Protein AF-A0A514XHY7-F1 (afdb_monomer)

Structure (mmCIF, N/CA/C/O backbone):
data_AF-A0A514XHY7-F1
#
_entry.id   AF-A0A514XHY7-F1
#
loop_
_atom_site.group_PDB
_atom_site.id
_atom_site.type_symbol
_atom_site.label_atom_id
_atom_site.label_alt_id
_atom_site.label_comp_id
_atom_site.label_asym_id
_atom_site.label_entity_id
_atom_site.label_seq_id
_atom_site.pdbx_PDB_ins_code
_atom_site.Cartn_x
_atom_site.Cartn_y
_atom_site.Cartn_z
_atom_site.occupancy
_atom_site.B_iso_or_equiv
_atom_site.auth_seq_id
_atom_site.auth_comp_id
_atom_site.auth_asym_id
_atom_site.auth_atom_id
_atom_site.pdbx_PDB_model_num
ATOM 1 N N . MET A 1 1 ? 29.164 25.083 -50.127 1.00 51.88 1 MET A N 1
ATOM 2 C CA . MET A 1 1 ? 29.208 23.706 -50.667 1.00 51.88 1 MET A CA 1
ATOM 3 C C . MET A 1 1 ? 29.933 22.834 -49.643 1.00 51.88 1 MET A C 1
ATOM 5 O O . MET A 1 1 ? 31.137 22.981 -49.486 1.00 51.88 1 MET A O 1
ATOM 9 N N . PHE A 1 2 ? 29.210 22.051 -48.835 1.00 56.09 2 PHE A N 1
ATOM 10 C CA . PHE A 1 2 ? 29.829 21.240 -47.774 1.00 56.09 2 PHE A CA 1
ATOM 11 C C . PHE A 1 2 ? 30.577 20.051 -48.394 1.00 56.09 2 PHE A C 1
ATOM 13 O O . PHE A 1 2 ? 30.010 19.299 -49.181 1.00 56.09 2 PHE A O 1
ATOM 20 N N . SER A 1 3 ? 31.863 19.902 -48.065 1.00 71.31 3 SER A N 1
ATOM 21 C CA . SER A 1 3 ? 32.703 18.808 -48.567 1.00 71.31 3 SER A CA 1
ATOM 22 C C . SER A 1 3 ? 32.199 17.458 -48.051 1.00 71.31 3 SER A C 1
ATOM 24 O O . SER A 1 3 ? 31.877 17.322 -46.869 1.00 71.31 3 SER A O 1
ATOM 26 N N . SER A 1 4 ? 32.171 16.439 -48.916 1.00 72.69 4 SER A N 1
ATOM 27 C CA . SER A 1 4 ? 31.684 15.086 -48.598 1.00 72.69 4 SER A CA 1
ATOM 28 C C . SER A 1 4 ? 32.405 14.435 -47.411 1.00 72.69 4 SER A C 1
ATOM 30 O O . SER A 1 4 ? 31.829 13.590 -46.727 1.00 72.69 4 SER A O 1
ATOM 32 N N . LYS A 1 5 ? 33.642 14.860 -47.118 1.00 75.38 5 LYS A N 1
ATOM 33 C CA . LYS A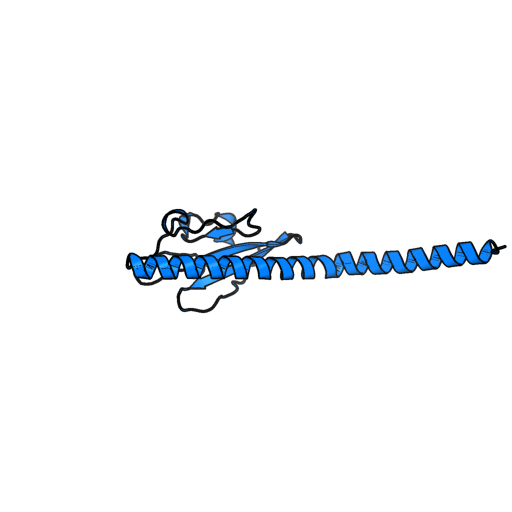 1 5 ? 34.402 14.443 -45.930 1.00 75.38 5 LYS A CA 1
ATOM 34 C C . LYS A 1 5 ? 33.791 14.988 -44.633 1.00 75.38 5 LYS A C 1
ATOM 36 O O . LYS A 1 5 ? 33.640 14.236 -43.680 1.00 75.38 5 LYS A O 1
ATOM 41 N N . ASN A 1 6 ? 33.355 16.248 -44.624 1.00 78.44 6 ASN A N 1
ATOM 42 C CA . ASN A 1 6 ? 32.781 16.896 -43.440 1.00 78.44 6 ASN A CA 1
ATOM 43 C C . ASN A 1 6 ? 31.416 16.295 -43.073 1.00 78.44 6 ASN A C 1
ATOM 45 O O . ASN A 1 6 ? 31.103 16.153 -41.895 1.00 78.44 6 ASN A O 1
ATOM 49 N N . ILE A 1 7 ? 30.632 15.884 -44.076 1.00 83.56 7 ILE A N 1
ATOM 50 C CA . ILE A 1 7 ? 29.327 15.236 -43.871 1.00 83.56 7 ILE A CA 1
ATOM 51 C C . ILE A 1 7 ? 29.500 13.846 -43.242 1.00 83.56 7 ILE A C 1
ATOM 53 O O . ILE A 1 7 ? 28.818 13.523 -42.273 1.00 83.56 7 ILE A O 1
ATOM 57 N N . LYS A 1 8 ? 30.447 13.037 -43.740 1.00 83.38 8 LYS A N 1
ATOM 58 C CA . LYS A 1 8 ? 30.728 11.703 -43.179 1.00 83.38 8 LYS A CA 1
ATOM 59 C C . LYS A 1 8 ? 31.193 11.782 -41.723 1.00 83.38 8 LYS A C 1
ATOM 61 O O . LYS A 1 8 ? 30.721 11.010 -40.894 1.00 83.38 8 LYS A O 1
ATOM 66 N N . THR A 1 9 ? 32.061 12.742 -41.406 1.00 84.12 9 THR A N 1
ATOM 67 C CA . THR A 1 9 ? 32.522 12.972 -40.029 1.00 84.12 9 THR A CA 1
ATOM 68 C C . THR A 1 9 ? 31.385 13.434 -39.115 1.00 84.12 9 THR A C 1
ATOM 70 O O . THR A 1 9 ? 31.264 12.933 -38.002 1.00 84.12 9 THR A O 1
ATOM 73 N N . ALA A 1 10 ? 30.511 14.332 -39.580 1.00 83.75 10 ALA A N 1
ATOM 74 C CA . ALA A 1 10 ? 29.365 14.792 -38.794 1.00 83.75 10 ALA A CA 1
ATOM 75 C C . ALA A 1 10 ? 28.388 13.650 -38.462 1.00 83.75 10 ALA A C 1
ATOM 77 O O . ALA A 1 10 ? 27.962 13.522 -37.316 1.00 83.75 10 ALA A O 1
ATOM 78 N N . ILE A 1 11 ? 28.088 12.775 -39.429 1.00 86.25 11 ILE A N 1
ATOM 79 C CA . ILE A 1 11 ? 27.231 11.598 -39.207 1.00 86.25 11 ILE A CA 1
ATOM 80 C C . ILE A 1 11 ? 27.862 10.650 -38.179 1.00 86.25 11 ILE A C 1
ATOM 82 O O . ILE A 1 11 ? 27.169 10.176 -37.281 1.00 86.25 11 ILE A O 1
ATOM 86 N N . ALA A 1 12 ? 29.174 10.406 -38.267 1.00 86.38 12 ALA A N 1
ATOM 87 C CA . ALA A 1 12 ? 29.875 9.542 -37.319 1.00 86.38 12 ALA A CA 1
ATOM 88 C C . ALA A 1 12 ? 29.789 10.065 -35.873 1.00 86.38 12 ALA A C 1
ATOM 90 O O . ALA A 1 12 ? 29.544 9.282 -34.958 1.00 86.38 12 ALA A O 1
ATOM 91 N N . ILE A 1 13 ? 29.924 11.380 -35.669 1.00 87.75 13 ILE A N 1
ATOM 92 C CA . ILE A 1 13 ? 29.806 12.007 -34.342 1.00 87.75 13 ILE A CA 1
ATOM 93 C C . ILE A 1 13 ? 28.371 11.900 -33.813 1.00 87.75 13 ILE A C 1
ATOM 95 O O . ILE A 1 13 ? 28.176 11.520 -32.661 1.00 87.75 13 ILE A O 1
ATOM 99 N N . ILE A 1 14 ? 27.365 12.170 -34.653 1.00 88.00 14 ILE A N 1
ATOM 100 C CA . ILE A 1 14 ? 25.949 12.065 -34.263 1.00 88.00 14 ILE A CA 1
ATOM 101 C C . ILE A 1 14 ? 25.615 10.640 -33.806 1.00 88.00 14 ILE A C 1
ATOM 103 O O . ILE A 1 14 ? 24.973 10.468 -32.772 1.00 88.00 14 ILE A O 1
ATOM 107 N N . LEU A 1 15 ? 26.083 9.620 -34.531 1.00 87.69 15 LEU A N 1
ATOM 108 C CA . LEU A 1 15 ? 25.857 8.219 -34.166 1.00 87.69 15 LEU A CA 1
ATOM 109 C C . LEU A 1 15 ? 26.543 7.841 -32.844 1.00 87.69 15 LEU A C 1
ATOM 111 O O . LEU A 1 15 ? 25.949 7.127 -32.036 1.00 87.69 15 LEU A O 1
ATOM 115 N N . LEU A 1 16 ? 27.754 8.348 -32.593 1.00 87.12 16 LEU A N 1
ATOM 116 C CA . LEU A 1 16 ? 28.482 8.125 -31.339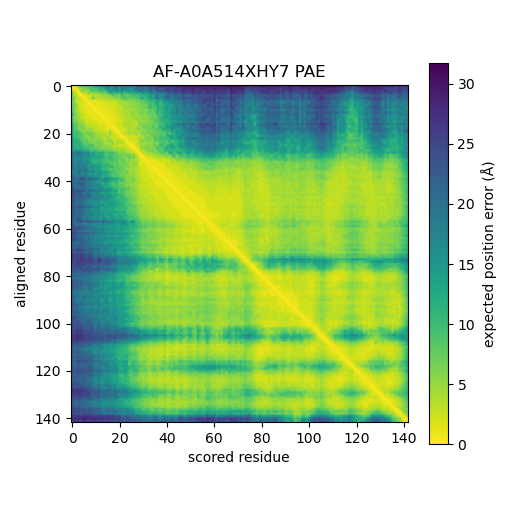 1.00 87.12 16 LEU A CA 1
ATOM 117 C C . LEU A 1 16 ? 27.753 8.754 -30.143 1.00 87.12 16 LEU A C 1
ATOM 119 O O . LEU A 1 16 ? 27.535 8.089 -29.128 1.00 87.12 16 LEU A O 1
ATOM 123 N N . CYS A 1 17 ? 27.319 10.010 -30.284 1.00 82.56 17 CYS A N 1
ATOM 124 C CA . CYS A 1 17 ? 26.561 10.713 -29.251 1.00 82.56 17 CYS A CA 1
ATOM 125 C C . CYS A 1 17 ? 25.207 10.039 -28.983 1.00 82.56 17 CYS A C 1
ATOM 127 O O . CYS A 1 17 ? 24.876 9.781 -27.827 1.00 82.56 17 CYS A O 1
ATOM 129 N N . ALA A 1 18 ? 24.453 9.691 -30.031 1.00 84.19 18 ALA A N 1
ATOM 130 C CA . ALA A 1 18 ? 23.156 9.030 -29.890 1.00 84.19 18 ALA A CA 1
ATOM 131 C C . ALA A 1 18 ? 23.275 7.644 -29.230 1.00 84.19 18 ALA A C 1
ATOM 133 O O . ALA A 1 18 ? 22.461 7.298 -28.373 1.00 84.19 18 ALA A O 1
ATOM 134 N N . GLY A 1 19 ? 24.311 6.869 -29.573 1.00 80.56 19 GLY A N 1
ATOM 135 C CA . GLY A 1 19 ? 24.576 5.566 -28.958 1.00 80.56 19 GLY A CA 1
ATOM 136 C C . GLY A 1 19 ? 24.866 5.663 -27.457 1.00 80.56 19 GLY A C 1
ATOM 137 O O . GLY A 1 19 ? 24.307 4.895 -26.673 1.00 80.56 19 GLY A O 1
ATOM 138 N N . MET A 1 20 ? 25.677 6.642 -27.039 1.00 80.62 20 MET A N 1
ATOM 139 C CA . MET A 1 20 ? 25.953 6.893 -25.619 1.00 80.62 20 MET A CA 1
ATOM 140 C C . MET A 1 20 ? 24.702 7.319 -24.845 1.00 80.62 20 MET A C 1
ATOM 142 O O . MET A 1 20 ? 24.459 6.803 -23.753 1.00 80.62 20 MET A O 1
ATOM 146 N N . SER A 1 21 ? 23.885 8.215 -25.407 1.00 81.94 21 SER A N 1
ATOM 147 C CA . SER A 1 21 ? 22.630 8.648 -24.779 1.00 81.94 21 SER A CA 1
ATOM 148 C C . SER A 1 21 ? 21.640 7.493 -24.611 1.00 81.94 21 SER A C 1
ATOM 150 O O . SER A 1 21 ? 20.997 7.384 -23.568 1.00 81.94 21 SER A O 1
ATOM 152 N N . PHE A 1 22 ? 21.552 6.594 -25.594 1.00 75.06 22 PHE A N 1
ATOM 153 C CA . PHE A 1 22 ? 20.682 5.420 -25.515 1.00 75.06 22 PHE A CA 1
ATOM 154 C C . PHE A 1 22 ? 21.159 4.409 -24.461 1.00 75.06 22 PHE A C 1
ATOM 156 O O . PHE A 1 22 ? 20.343 3.862 -23.718 1.00 75.06 22 PHE A O 1
ATOM 163 N N . LEU A 1 23 ? 22.477 4.193 -24.344 1.00 73.25 23 LEU A N 1
ATOM 164 C CA . LEU A 1 23 ? 23.050 3.350 -23.288 1.00 73.25 23 LEU A CA 1
ATOM 165 C C . LEU A 1 23 ? 22.739 3.909 -21.895 1.00 73.25 23 LEU A C 1
ATOM 167 O O . LEU A 1 23 ? 22.316 3.165 -21.014 1.00 73.25 23 LEU A O 1
ATOM 171 N N . TRP A 1 24 ? 22.908 5.219 -21.711 1.00 72.19 24 TRP A N 1
ATOM 172 C CA . TRP A 1 24 ? 22.605 5.888 -20.447 1.00 72.19 24 TRP A CA 1
ATOM 173 C C . TRP A 1 24 ? 21.120 5.824 -20.092 1.00 72.19 24 TRP A C 1
ATOM 175 O O . TRP A 1 24 ? 20.791 5.520 -18.950 1.00 72.19 24 TRP A O 1
ATOM 185 N N . TRP A 1 25 ? 20.217 6.032 -21.056 1.00 70.00 25 TRP A N 1
ATOM 186 C CA . TRP A 1 25 ? 18.780 5.843 -20.830 1.00 70.00 25 TRP A CA 1
ATOM 187 C C . TRP A 1 25 ? 18.472 4.413 -20.391 1.00 70.00 25 TRP A C 1
ATOM 189 O O . TRP A 1 25 ? 17.735 4.206 -19.432 1.00 70.00 25 TRP A O 1
ATOM 199 N N . LYS A 1 26 ? 19.025 3.413 -21.082 1.00 71.31 26 LYS A N 1
ATOM 200 C CA . LYS A 1 26 ? 18.751 2.005 -20.775 1.00 71.31 26 LYS A CA 1
ATOM 201 C C . LYS A 1 26 ? 19.219 1.612 -19.370 1.00 71.31 26 LYS A C 1
ATOM 203 O O . LYS A 1 26 ? 18.604 0.743 -18.768 1.00 71.31 26 LYS A O 1
ATOM 208 N N . ILE A 1 27 ? 20.294 2.228 -18.877 1.00 68.19 27 ILE A N 1
ATOM 209 C CA . ILE A 1 27 ? 20.867 1.929 -17.559 1.00 68.19 27 ILE A CA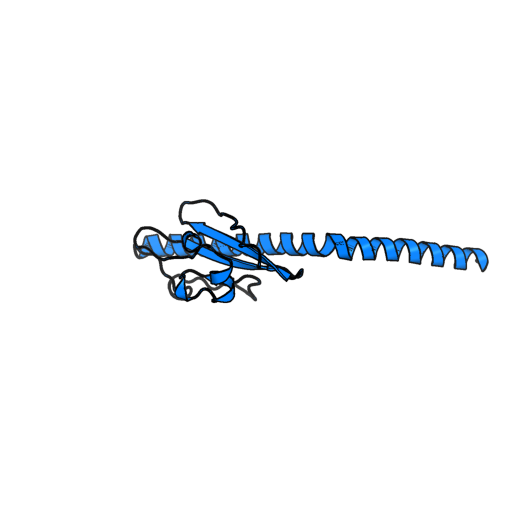 1
ATOM 210 C C . ILE A 1 27 ? 20.203 2.753 -16.446 1.00 68.19 27 ILE A C 1
ATOM 212 O O . ILE A 1 27 ? 19.946 2.213 -15.381 1.00 68.19 27 ILE A O 1
ATOM 216 N N . TYR A 1 28 ? 19.921 4.039 -16.671 1.00 68.06 28 TYR A N 1
ATOM 217 C CA . TYR A 1 28 ? 19.503 4.967 -15.607 1.00 68.06 28 TYR A CA 1
ATOM 218 C C . TYR A 1 28 ? 18.078 5.505 -15.757 1.00 68.06 28 TYR A C 1
ATOM 220 O O . TYR A 1 28 ? 17.495 5.995 -14.790 1.00 68.06 28 TYR A O 1
ATOM 228 N N . GLY A 1 29 ? 17.510 5.460 -16.961 1.00 67.44 29 GLY A N 1
ATOM 229 C CA . GLY A 1 29 ? 16.193 6.027 -17.249 1.00 67.44 29 GLY A CA 1
ATOM 230 C C . GLY A 1 29 ? 15.065 5.270 -16.554 1.00 67.44 29 GLY A C 1
ATOM 231 O O . GLY A 1 29 ? 14.137 5.890 -16.040 1.00 67.44 29 GLY A O 1
ATOM 232 N N . THR A 1 30 ? 15.167 3.943 -16.471 1.00 69.69 30 THR A N 1
ATOM 233 C CA . THR A 1 30 ? 14.170 3.095 -15.799 1.00 69.69 30 THR A CA 1
ATOM 234 C C . THR A 1 30 ? 14.111 3.362 -14.298 1.00 69.69 30 THR A C 1
ATOM 236 O O . THR A 1 30 ? 13.023 3.494 -13.749 1.00 69.69 30 THR A O 1
ATOM 239 N N . ASP A 1 31 ? 15.261 3.567 -13.653 1.00 72.88 31 ASP A N 1
ATOM 240 C CA . ASP A 1 31 ? 15.339 3.831 -12.212 1.00 72.88 31 ASP A CA 1
ATOM 241 C C . ASP A 1 31 ? 14.681 5.161 -11.828 1.00 72.88 31 ASP A C 1
ATOM 243 O O . ASP A 1 31 ? 14.054 5.279 -10.773 1.00 72.88 31 ASP A O 1
ATOM 247 N N . MET A 1 32 ? 14.821 6.188 -12.671 1.00 75.56 32 MET A N 1
ATOM 248 C CA . MET A 1 32 ? 14.183 7.486 -12.436 1.00 75.56 32 MET A CA 1
ATOM 249 C C . MET A 1 32 ? 12.664 7.399 -12.588 1.00 75.56 32 MET A C 1
ATOM 251 O O . MET A 1 32 ? 11.934 7.982 -11.786 1.00 75.56 32 MET A O 1
ATOM 255 N N . VAL A 1 33 ? 12.191 6.644 -13.583 1.00 79.06 33 VAL A N 1
ATOM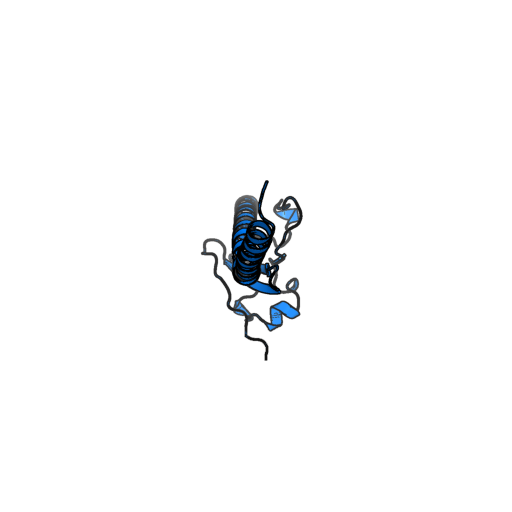 256 C CA . VAL A 1 33 ? 10.760 6.391 -13.796 1.00 79.06 33 VAL A CA 1
ATOM 257 C C . VAL A 1 33 ? 10.172 5.595 -12.630 1.00 79.06 33 VAL A C 1
ATOM 259 O O . VAL A 1 33 ? 9.117 5.969 -12.115 1.00 79.06 33 VAL A O 1
ATOM 262 N N . ASP A 1 34 ? 10.868 4.563 -12.154 1.00 79.06 34 ASP A N 1
ATOM 263 C CA . ASP A 1 34 ? 10.425 3.759 -11.012 1.00 79.06 34 ASP A CA 1
ATOM 264 C C . ASP A 1 34 ? 10.370 4.587 -9.721 1.00 79.06 34 ASP A C 1
ATOM 266 O O . ASP A 1 34 ? 9.389 4.508 -8.980 1.00 79.06 34 ASP A O 1
ATOM 270 N N . LYS A 1 35 ? 11.357 5.460 -9.478 1.00 82.00 35 LYS A N 1
ATOM 271 C CA . LYS A 1 35 ? 11.343 6.386 -8.330 1.00 82.00 35 LYS A CA 1
ATOM 272 C C . LYS A 1 35 ? 10.210 7.406 -8.402 1.00 82.00 35 LYS A C 1
ATOM 274 O O . LYS A 1 35 ? 9.573 7.671 -7.383 1.00 82.00 35 LYS A O 1
ATOM 279 N N . ALA A 1 36 ? 9.954 7.977 -9.579 1.00 81.00 36 ALA A N 1
ATOM 280 C CA . ALA A 1 36 ? 8.868 8.937 -9.764 1.00 81.00 36 ALA A CA 1
ATOM 281 C C . ALA A 1 36 ? 7.504 8.293 -9.469 1.00 81.00 36 ALA A C 1
ATOM 283 O O . ALA A 1 36 ? 6.689 8.859 -8.743 1.00 81.00 36 ALA A O 1
ATOM 284 N N . ARG A 1 37 ? 7.288 7.066 -9.946 1.00 81.69 37 ARG A N 1
ATOM 285 C CA . ARG A 1 37 ? 6.054 6.304 -9.702 1.00 81.69 37 ARG A CA 1
ATOM 286 C C . ARG A 1 37 ? 5.913 5.837 -8.267 1.00 81.69 37 ARG A C 1
ATOM 288 O O . ARG A 1 37 ? 4.821 5.865 -7.711 1.00 81.69 37 ARG A O 1
ATOM 295 N N . LEU A 1 38 ? 7.019 5.461 -7.633 1.00 82.75 38 LEU A N 1
ATOM 296 C CA . LEU A 1 38 ? 7.009 5.179 -6.208 1.00 82.75 38 LEU A CA 1
ATOM 297 C C . LEU A 1 38 ? 6.560 6.410 -5.404 1.00 82.75 38 LEU A C 1
ATOM 299 O O . LEU A 1 38 ? 5.837 6.265 -4.421 1.00 82.75 38 LEU A O 1
ATOM 303 N N . SER A 1 39 ? 6.954 7.619 -5.818 1.00 84.38 39 SER A N 1
ATOM 304 C CA . SER A 1 39 ? 6.474 8.854 -5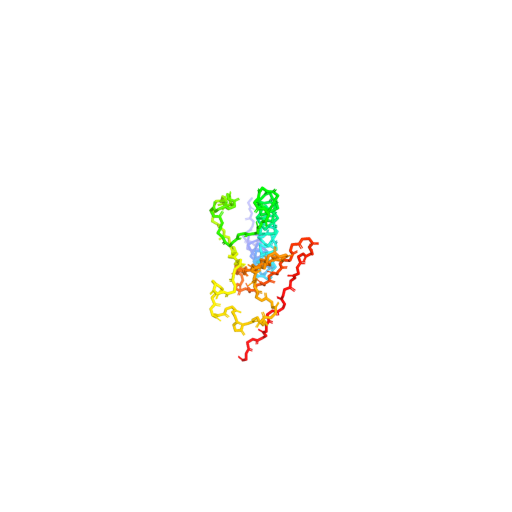.189 1.00 84.38 39 SER A CA 1
ATOM 305 C C . SER A 1 39 ? 4.962 9.031 -5.343 1.00 84.38 39 SER A C 1
ATOM 307 O O . SER A 1 39 ? 4.304 9.398 -4.376 1.00 84.38 39 SER A O 1
ATOM 309 N N . GLU A 1 40 ? 4.408 8.739 -6.520 1.00 84.19 40 GLU A N 1
ATOM 310 C CA . GLU A 1 40 ? 2.962 8.788 -6.783 1.00 84.19 40 GLU A CA 1
ATOM 311 C C . GLU A 1 40 ? 2.191 7.812 -5.879 1.00 84.19 40 GLU A C 1
ATOM 313 O O . GLU A 1 40 ? 1.213 8.179 -5.231 1.00 84.19 40 GLU A O 1
ATOM 318 N N . ILE A 1 41 ? 2.689 6.582 -5.746 1.00 86.19 41 ILE A N 1
ATOM 319 C CA . ILE A 1 41 ? 2.077 5.559 -4.888 1.00 86.19 41 ILE A CA 1
ATOM 320 C C . ILE A 1 41 ? 2.120 5.965 -3.416 1.00 86.19 41 ILE A C 1
ATOM 322 O O . ILE A 1 41 ? 1.149 5.748 -2.695 1.00 86.19 41 ILE A O 1
ATOM 326 N N . LYS A 1 42 ? 3.211 6.590 -2.962 1.00 84.56 42 LYS A N 1
ATOM 327 C CA . LYS A 1 42 ? 3.300 7.132 -1.598 1.00 84.56 42 LYS A CA 1
ATOM 328 C C . LYS A 1 42 ? 2.262 8.227 -1.351 1.00 84.56 42 LYS A C 1
ATOM 330 O O . LYS A 1 42 ? 1.695 8.272 -0.264 1.00 84.56 42 LYS A O 1
ATOM 335 N N . THR A 1 43 ? 1.980 9.070 -2.343 1.00 86.69 43 THR A N 1
ATOM 336 C CA . THR A 1 43 ? 0.906 10.069 -2.252 1.00 86.69 43 THR A CA 1
ATOM 337 C C . THR A 1 43 ? -0.472 9.409 -2.171 1.00 86.69 43 THR A C 1
ATOM 339 O O . THR A 1 43 ? -1.267 9.785 -1.313 1.00 86.69 43 THR A O 1
ATOM 342 N N . ASN A 1 44 ? -0.735 8.382 -2.985 1.00 87.00 44 ASN A N 1
ATOM 343 C CA . ASN A 1 44 ? -2.003 7.641 -2.944 1.00 87.00 44 ASN A CA 1
ATOM 344 C C . ASN A 1 44 ? -2.190 6.859 -1.637 1.00 87.00 44 ASN A C 1
ATOM 346 O O . ASN A 1 44 ? -3.309 6.732 -1.147 1.00 87.00 44 ASN A O 1
ATOM 350 N N . LEU A 1 45 ? -1.101 6.356 -1.054 1.00 86.56 45 LEU A N 1
ATOM 351 C CA . LEU A 1 45 ? -1.127 5.760 0.276 1.00 86.56 45 LEU A CA 1
ATOM 352 C C . LEU A 1 45 ? -1.485 6.800 1.337 1.00 86.56 45 LEU A C 1
ATOM 354 O O . LEU A 1 45 ? -2.297 6.522 2.209 1.00 86.56 45 LEU A O 1
ATOM 358 N N . ALA A 1 46 ? -0.873 7.985 1.282 1.00 86.25 46 ALA A N 1
ATOM 359 C CA . ALA A 1 46 ? -1.156 9.041 2.245 1.00 86.25 46 ALA A CA 1
ATOM 360 C C . ALA A 1 46 ? -2.641 9.437 2.217 1.00 86.25 46 ALA A C 1
ATOM 362 O O . ALA A 1 46 ? -3.244 9.576 3.276 1.00 86.25 46 ALA A O 1
ATOM 363 N N . SER A 1 47 ? -3.253 9.537 1.031 1.00 88.19 47 SER A N 1
ATOM 364 C CA . SER A 1 47 ? -4.689 9.818 0.927 1.00 88.19 47 SER A CA 1
ATOM 365 C C . SER A 1 47 ? -5.565 8.672 1.441 1.00 88.19 47 SER A C 1
ATOM 367 O O . SER A 1 47 ? -6.571 8.942 2.092 1.00 88.19 47 SER A O 1
ATOM 369 N N . LEU A 1 48 ? -5.171 7.412 1.220 1.00 88.56 48 LEU A N 1
ATOM 370 C CA . LEU A 1 48 ? -5.848 6.247 1.801 1.00 88.56 48 LEU A CA 1
ATOM 371 C C . LEU A 1 48 ? -5.814 6.280 3.334 1.00 88.56 48 LEU A C 1
ATOM 373 O O . LEU A 1 48 ? -6.839 6.073 3.975 1.00 88.56 48 LEU A O 1
ATOM 377 N N . ILE A 1 49 ? -4.649 6.575 3.916 1.00 86.56 49 ILE A N 1
ATOM 378 C CA . ILE A 1 49 ? -4.480 6.686 5.370 1.00 86.56 49 ILE A CA 1
ATOM 379 C C . ILE A 1 49 ? -5.389 7.782 5.922 1.00 86.56 49 ILE A C 1
ATOM 381 O O . ILE A 1 49 ? -6.099 7.546 6.890 1.00 86.56 49 ILE A O 1
ATOM 385 N N . THR A 1 50 ? -5.423 8.954 5.287 1.00 89.06 50 THR A N 1
ATOM 386 C CA . THR A 1 50 ? -6.303 10.049 5.713 1.00 89.06 50 THR A CA 1
ATOM 387 C C . THR A 1 50 ? -7.788 9.679 5.618 1.00 89.06 50 THR A C 1
ATOM 389 O O . THR A 1 50 ? -8.561 10.062 6.493 1.00 89.06 50 THR A O 1
ATOM 392 N N . ALA A 1 51 ? -8.200 8.928 4.592 1.00 90.00 51 ALA A N 1
ATOM 393 C CA . ALA A 1 51 ? -9.577 8.446 4.476 1.00 90.00 51 ALA A CA 1
ATOM 394 C C . ALA A 1 51 ? -9.939 7.474 5.615 1.00 90.00 51 ALA A C 1
ATOM 396 O O . ALA A 1 51 ? -10.997 7.613 6.226 1.00 90.00 51 ALA A O 1
ATOM 397 N N . GLU A 1 52 ? -9.036 6.553 5.960 1.00 88.12 52 GLU A N 1
ATOM 398 C CA . GLU A 1 52 ? -9.193 5.682 7.134 1.00 88.12 52 GLU A CA 1
ATOM 399 C C . GLU A 1 52 ? -9.192 6.464 8.458 1.00 88.12 52 GLU A C 1
ATOM 401 O O . GLU A 1 52 ? -9.967 6.139 9.352 1.00 88.12 52 GLU A O 1
ATOM 406 N N . GLU A 1 53 ? -8.386 7.526 8.598 1.00 87.94 53 GLU A N 1
ATOM 407 C CA . GLU A 1 53 ? -8.381 8.390 9.801 1.00 87.94 53 GLU A CA 1
ATOM 408 C C . GLU A 1 53 ? -9.739 9.039 10.015 1.00 87.94 53 GLU A C 1
ATOM 410 O O . GLU A 1 53 ? -10.270 9.015 11.127 1.00 87.94 53 GLU A O 1
ATOM 415 N N . ALA A 1 54 ? -10.318 9.577 8.945 1.00 90.25 54 ALA A N 1
ATOM 416 C CA . ALA A 1 54 ? -11.651 10.155 8.988 1.00 90.25 54 ALA A CA 1
ATOM 417 C C . ALA A 1 54 ? -12.711 9.094 9.322 1.00 90.25 54 ALA A C 1
ATOM 419 O O . ALA A 1 54 ? -13.547 9.313 10.198 1.00 90.25 54 ALA A O 1
ATOM 420 N N . PHE A 1 55 ? -12.640 7.919 8.689 1.00 90.12 55 PHE A N 1
ATOM 421 C CA . PHE A 1 55 ? -13.577 6.827 8.949 1.00 90.12 55 PHE A CA 1
ATOM 422 C C . PHE A 1 55 ? -13.508 6.335 10.403 1.00 90.12 55 PHE A C 1
ATOM 424 O O . PHE A 1 55 ? -14.542 6.166 11.054 1.00 90.12 55 PHE A O 1
ATOM 431 N N . TYR A 1 56 ? -12.303 6.176 10.953 1.00 89.06 56 TYR A N 1
ATOM 432 C CA . TYR A 1 56 ? -12.113 5.799 12.351 1.00 89.06 56 TYR A CA 1
ATOM 433 C C . TYR A 1 56 ? -12.712 6.842 13.305 1.00 89.06 56 TYR A C 1
ATOM 435 O O . TYR A 1 56 ? -13.365 6.475 14.278 1.00 89.06 56 TYR A O 1
ATOM 443 N N . GLN A 1 57 ? -12.553 8.138 13.023 1.00 89.75 57 GLN A N 1
ATOM 444 C CA . GLN A 1 57 ? -13.144 9.197 13.853 1.00 89.75 57 GLN A CA 1
ATOM 445 C C . GLN A 1 57 ? -14.678 9.163 13.876 1.00 89.75 57 GLN A C 1
ATOM 447 O O . GLN A 1 57 ? -15.278 9.531 14.886 1.00 89.75 57 GLN A O 1
ATOM 452 N N . GLU A 1 58 ? -15.315 8.723 12.792 1.00 91.75 58 GLU A N 1
ATOM 453 C CA . GLU A 1 58 ? -16.775 8.642 12.695 1.00 91.75 58 GLU A CA 1
ATOM 454 C C . GLU A 1 58 ? -17.351 7.350 13.294 1.00 91.75 58 GLU A C 1
ATOM 456 O O . GLU A 1 58 ? -18.411 7.382 13.926 1.00 91.75 58 GLU A O 1
ATOM 461 N N . TYR A 1 59 ? -16.671 6.215 13.105 1.00 89.88 59 TYR A N 1
ATOM 462 C CA . TYR A 1 59 ? -17.216 4.884 13.406 1.00 89.88 59 TYR A CA 1
ATOM 463 C C . TYR A 1 59 ? -16.462 4.110 14.499 1.00 89.88 59 TYR A C 1
ATOM 465 O O . TYR A 1 59 ? -16.880 2.996 14.828 1.00 89.88 59 TYR A O 1
ATOM 473 N N . ASP A 1 60 ? -15.380 4.673 15.049 1.00 88.62 60 ASP A N 1
ATOM 474 C CA . ASP A 1 60 ? -14.492 4.077 16.067 1.00 88.62 60 ASP A CA 1
ATOM 475 C C . ASP A 1 60 ? -13.978 2.679 15.679 1.00 88.62 60 ASP A C 1
ATOM 477 O O . ASP A 1 60 ? -13.879 1.754 16.490 1.00 88.62 60 ASP A O 1
ATOM 481 N N . LYS A 1 61 ? -13.726 2.491 14.379 1.00 87.19 61 LYS A N 1
ATOM 482 C CA . LYS A 1 61 ? -13.192 1.255 13.802 1.00 87.19 61 LYS A CA 1
ATOM 483 C C . LYS A 1 61 ? -12.544 1.525 12.449 1.00 87.19 61 LYS A C 1
ATOM 485 O O . LYS A 1 61 ? -12.989 2.405 11.720 1.00 87.19 61 LYS A O 1
ATOM 490 N N . TYR A 1 62 ? -11.568 0.699 12.093 1.00 86.25 62 TYR A N 1
ATOM 491 C CA . TYR A 1 62 ? -11.024 0.637 10.736 1.00 86.25 62 TYR A CA 1
ATOM 492 C C . TYR A 1 62 ? -11.849 -0.291 9.842 1.00 86.25 62 TYR A C 1
ATOM 494 O O . TYR A 1 62 ? -12.592 -1.151 10.338 1.00 86.25 62 TYR A O 1
ATOM 502 N N . SER A 1 63 ? -11.700 -0.153 8.526 1.00 87.25 63 SER A N 1
ATOM 503 C CA . SER A 1 63 ? -12.341 -1.033 7.549 1.00 87.25 63 SER A CA 1
ATOM 504 C C . SER A 1 63 ? -11.328 -1.624 6.567 1.00 87.25 63 SER A C 1
ATOM 506 O O . SER A 1 63 ? -10.312 -1.040 6.226 1.00 87.25 63 SER A O 1
ATOM 508 N N . ALA A 1 64 ? -11.595 -2.834 6.089 1.00 85.81 64 ALA A N 1
ATOM 509 C CA . ALA A 1 64 ? -10.857 -3.391 4.956 1.00 85.81 64 ALA A CA 1
ATOM 510 C C . ALA A 1 64 ? -11.492 -3.030 3.602 1.00 85.81 64 ALA A C 1
ATOM 512 O O . ALA A 1 64 ? -10.918 -3.278 2.543 1.00 85.81 64 ALA A O 1
ATOM 513 N N . ASP A 1 65 ? -12.709 -2.485 3.630 1.00 87.44 65 ASP A N 1
ATOM 514 C CA . ASP A 1 65 ? -13.471 -2.141 2.440 1.00 87.44 65 ASP A CA 1
ATOM 515 C C . ASP A 1 65 ? -13.206 -0.686 2.040 1.00 87.44 65 ASP A C 1
ATOM 517 O O . ASP A 1 65 ? -13.691 0.241 2.694 1.00 87.44 65 ASP A O 1
ATOM 521 N N . PHE A 1 66 ? -12.483 -0.507 0.928 1.00 86.69 66 PHE A N 1
ATOM 522 C CA . PHE A 1 66 ? -12.210 0.797 0.317 1.00 86.69 66 PHE A CA 1
ATOM 523 C C . PHE A 1 66 ? -13.484 1.607 0.042 1.00 86.69 66 PHE A C 1
ATOM 525 O O . PHE A 1 66 ? -13.483 2.831 0.172 1.00 86.69 66 PHE A O 1
ATOM 532 N N . SER A 1 67 ? -14.589 0.937 -0.295 1.00 87.38 67 SER A N 1
ATOM 533 C CA . SER A 1 67 ? -15.865 1.601 -0.577 1.00 87.38 67 SER A CA 1
ATOM 534 C C . SER A 1 67 ? -16.485 2.163 0.699 1.00 87.38 67 SER A C 1
ATOM 536 O O . SER A 1 67 ? -17.039 3.260 0.683 1.00 87.38 67 SER A O 1
ATOM 538 N N . ALA A 1 68 ? -16.370 1.427 1.809 1.00 86.69 68 ALA A N 1
ATOM 539 C CA . ALA A 1 68 ? -16.911 1.838 3.101 1.00 86.69 68 ALA A CA 1
ATOM 540 C C . ALA A 1 68 ? -16.203 3.081 3.658 1.00 86.69 68 ALA A C 1
ATOM 542 O O . ALA A 1 68 ? -16.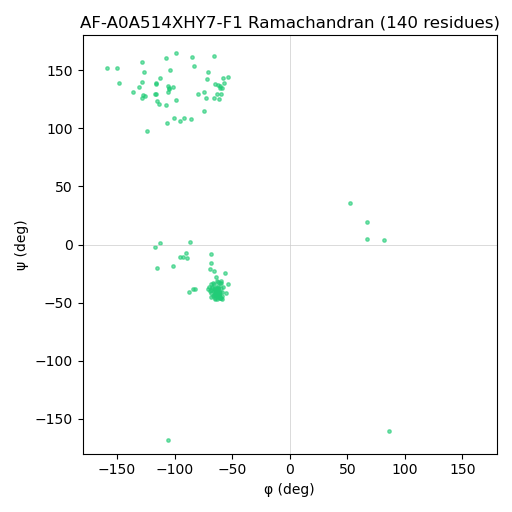858 3.924 4.264 1.00 86.69 68 ALA A O 1
ATOM 543 N N . ILE A 1 69 ? -14.900 3.223 3.403 1.00 88.69 69 ILE A N 1
ATOM 544 C CA . ILE A 1 69 ? -14.108 4.402 3.800 1.00 88.69 69 ILE A CA 1
ATOM 545 C C . ILE A 1 69 ? -14.152 5.545 2.780 1.00 88.69 69 ILE A C 1
ATOM 547 O O . ILE A 1 69 ? -13.479 6.557 2.950 1.00 88.69 69 ILE A O 1
ATOM 551 N N . GLY A 1 70 ? -14.907 5.388 1.688 1.00 87.06 70 GLY A N 1
ATOM 552 C CA . GLY A 1 70 ? -15.002 6.398 0.635 1.00 87.06 70 GLY A CA 1
ATOM 553 C C . GLY A 1 70 ? -13.704 6.607 -0.151 1.00 87.06 70 GLY A C 1
ATOM 554 O O . GLY A 1 70 ? -13.541 7.642 -0.799 1.00 87.06 70 GLY A O 1
ATOM 555 N N . TYR A 1 71 ? -12.779 5.646 -0.118 1.00 87.19 71 TYR A N 1
ATOM 556 C CA . TYR A 1 71 ? -11.539 5.715 -0.877 1.00 87.19 71 TYR A CA 1
ATOM 557 C C . TYR A 1 71 ? -11.754 5.175 -2.289 1.00 87.19 71 TYR A C 1
ATOM 559 O O . TYR A 1 71 ? -11.882 3.971 -2.513 1.00 87.19 71 TYR A O 1
ATOM 567 N N . SER A 1 72 ? -11.753 6.083 -3.260 1.00 84.12 72 SER A N 1
ATOM 568 C CA . SER A 1 72 ? -11.776 5.751 -4.680 1.00 84.12 72 SER A CA 1
ATOM 569 C C . SER A 1 72 ? -10.575 6.412 -5.355 1.00 84.12 72 SER A C 1
ATOM 571 O O . SER A 1 72 ? -10.643 7.601 -5.670 1.00 84.12 72 SER A O 1
ATOM 573 N N . PRO A 1 73 ? -9.466 5.686 -5.568 1.00 73.50 73 PRO A N 1
ATOM 574 C CA . PRO A 1 73 ? -8.297 6.248 -6.226 1.00 73.50 73 PRO A CA 1
ATOM 575 C C . PRO A 1 73 ? -8.661 6.637 -7.663 1.00 73.50 73 PRO A C 1
ATOM 577 O O . PRO A 1 73 ? -9.239 5.844 -8.406 1.00 73.50 73 PRO A O 1
ATOM 580 N N . GLU A 1 74 ? -8.339 7.867 -8.060 1.00 69.69 74 GLU A N 1
ATOM 581 C CA . GLU A 1 74 ? -8.572 8.317 -9.430 1.00 69.69 74 GLU A CA 1
ATOM 582 C C . GLU A 1 74 ? -7.547 7.686 -10.387 1.00 69.69 74 GLU A C 1
ATOM 584 O O . GLU A 1 74 ? -6.339 7.720 -10.152 1.00 69.69 74 GLU A O 1
ATOM 589 N N . GLY A 1 75 ? -8.028 7.125 -11.502 1.00 70.19 75 GLY A N 1
ATOM 590 C CA . GLY A 1 75 ? -7.184 6.576 -12.565 1.00 70.19 75 GLY A CA 1
ATOM 591 C C . GLY A 1 75 ? -6.753 5.118 -12.365 1.00 70.19 75 GLY A C 1
ATOM 592 O O . GLY A 1 75 ? -7.390 4.339 -11.662 1.00 70.19 75 GLY A O 1
ATOM 593 N N . GLN A 1 76 ? -5.685 4.721 -13.064 1.00 69.94 76 GLN A N 1
ATOM 594 C CA . GLN A 1 76 ? -5.144 3.365 -12.994 1.00 69.94 76 GLN A CA 1
ATOM 595 C C . GLN A 1 76 ? -4.003 3.319 -11.979 1.00 69.94 76 GLN A C 1
ATOM 597 O O . GLN A 1 76 ? -2.897 3.792 -12.250 1.00 69.94 76 GLN A O 1
ATOM 602 N N . LEU A 1 77 ? -4.270 2.716 -10.821 1.00 73.62 77 LEU A N 1
ATOM 603 C CA . LEU A 1 77 ? -3.242 2.467 -9.822 1.00 73.62 77 LEU A CA 1
ATOM 604 C C . LEU A 1 77 ? -2.125 1.589 -10.402 1.00 73.62 77 LEU A C 1
ATOM 606 O O . LEU A 1 77 ? -2.369 0.532 -10.982 1.00 73.62 77 LEU A O 1
ATOM 610 N N . ARG A 1 78 ? -0.880 2.042 -10.234 1.00 76.88 78 ARG A N 1
ATOM 611 C CA . ARG A 1 78 ? 0.329 1.307 -10.646 1.00 76.88 78 ARG A CA 1
ATOM 612 C C . ARG A 1 78 ? 0.874 0.386 -9.552 1.00 76.88 78 ARG A C 1
ATOM 614 O O . ARG A 1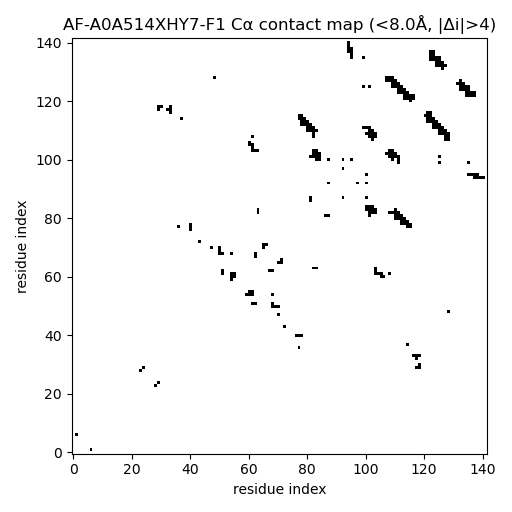 78 ? 1.813 -0.364 -9.800 1.00 76.88 78 ARG A O 1
ATOM 621 N N . GLY A 1 79 ? 0.310 0.470 -8.351 1.00 81.81 79 GLY A N 1
ATOM 622 C CA . GLY A 1 79 ? 0.580 -0.418 -7.227 1.00 81.81 79 GLY A CA 1
ATOM 623 C C . GLY A 1 79 ? -0.725 -0.964 -6.662 1.00 81.81 79 GLY A C 1
ATOM 624 O O . GLY A 1 79 ? -1.783 -0.361 -6.837 1.00 81.81 79 GLY A O 1
ATOM 625 N N . GLU A 1 80 ? -0.639 -2.103 -5.992 1.00 87.00 80 GLU A N 1
ATOM 626 C CA . GLU A 1 80 ? -1.776 -2.762 -5.356 1.00 87.00 80 GLU A CA 1
ATOM 627 C C . GLU A 1 80 ? -1.713 -2.550 -3.844 1.00 87.00 80 GLU A C 1
ATOM 629 O O . GLU A 1 80 ? -0.652 -2.704 -3.232 1.00 87.00 80 GLU A O 1
ATOM 634 N N . PHE A 1 81 ? -2.851 -2.184 -3.254 1.00 88.12 81 PHE A N 1
ATOM 635 C CA . PHE A 1 81 ? -3.012 -1.980 -1.818 1.00 88.12 81 PHE A CA 1
ATOM 636 C C . PHE A 1 81 ? -3.783 -3.154 -1.224 1.00 88.12 81 PHE A C 1
ATOM 638 O O . PHE A 1 81 ? -4.820 -3.555 -1.751 1.00 88.12 81 PHE A O 1
ATOM 645 N N . TYR A 1 82 ? -3.303 -3.664 -0.098 1.00 89.56 82 TYR A N 1
ATOM 646 C CA . TYR A 1 82 ? -3.938 -4.743 0.640 1.00 89.56 82 TYR A CA 1
ATOM 647 C C . TYR A 1 82 ? -4.096 -4.335 2.096 1.00 89.56 82 TYR A C 1
ATOM 649 O O . TYR A 1 82 ? -3.127 -3.952 2.754 1.00 89.56 82 TYR A O 1
ATOM 657 N N . LEU A 1 83 ? -5.329 -4.439 2.581 1.00 88.12 83 LEU A N 1
ATOM 658 C CA . LEU A 1 83 ? -5.715 -4.099 3.953 1.00 88.12 83 LEU A CA 1
ATOM 659 C C . LEU A 1 83 ? -5.861 -5.360 4.816 1.00 88.12 83 LEU A C 1
ATOM 661 O O . LEU A 1 83 ? -5.769 -5.309 6.037 1.00 88.12 83 LEU A O 1
ATOM 665 N N . GLU A 1 84 ? -6.011 -6.519 4.173 1.00 88.62 84 GLU A N 1
ATOM 666 C CA . GLU A 1 84 ? -6.131 -7.813 4.834 1.00 88.62 84 GLU A CA 1
ATOM 667 C C . GLU A 1 84 ? -5.141 -8.821 4.248 1.00 88.62 84 GLU A C 1
ATOM 669 O O . GLU A 1 84 ? -4.929 -8.897 3.031 1.00 88.62 84 GLU A O 1
ATOM 674 N N . ALA A 1 85 ? -4.541 -9.628 5.124 1.00 87.88 85 ALA A N 1
ATOM 675 C CA . ALA A 1 85 ? -3.588 -10.660 4.740 1.00 87.88 85 ALA A CA 1
ATOM 676 C C . ALA A 1 85 ? -4.198 -11.700 3.793 1.00 87.88 85 ALA A C 1
ATOM 678 O O . ALA A 1 85 ? -3.485 -12.252 2.958 1.00 87.88 85 ALA A O 1
ATOM 679 N N . ASP A 1 86 ? -5.494 -11.999 3.894 1.00 88.94 86 ASP A N 1
ATOM 680 C CA . ASP A 1 86 ? -6.164 -12.978 3.034 1.00 88.94 86 ASP A CA 1
ATOM 681 C C . ASP A 1 86 ? -6.181 -12.520 1.564 1.00 88.94 86 ASP A C 1
ATOM 683 O O . ASP A 1 86 ? -5.889 -13.341 0.690 1.00 88.94 86 ASP A O 1
ATOM 687 N N . LYS A 1 87 ? -6.392 -11.220 1.307 1.00 89.38 87 LYS A N 1
ATOM 688 C CA . LYS A 1 87 ? -6.424 -10.604 -0.032 1.00 89.38 87 LYS A CA 1
ATOM 689 C C . LYS A 1 87 ? -5.069 -10.557 -0.721 1.00 89.38 87 LYS A C 1
ATOM 691 O O . LYS A 1 87 ? -5.026 -10.446 -1.942 1.00 89.38 87 LYS A O 1
ATOM 696 N N . VAL A 1 88 ? -3.971 -10.647 0.031 1.00 90.12 88 VAL A N 1
ATOM 697 C CA . VAL A 1 88 ? -2.625 -10.632 -0.552 1.00 90.12 88 VAL A CA 1
ATOM 698 C C . VAL A 1 88 ? -2.419 -11.895 -1.413 1.00 90.12 88 VAL A C 1
ATOM 700 O O . VAL A 1 88 ? -2.578 -13.013 -0.901 1.00 90.12 88 VAL A O 1
ATOM 703 N N . PRO A 1 89 ? -2.028 -11.759 -2.696 1.00 91.31 89 PRO A N 1
ATOM 704 C CA . PRO A 1 89 ? -1.704 -12.884 -3.565 1.00 91.31 89 PRO A CA 1
ATOM 705 C C . PRO A 1 89 ? -0.656 -13.822 -2.962 1.00 91.31 89 PRO A C 1
ATOM 707 O O . PRO A 1 89 ? 0.300 -13.392 -2.309 1.00 91.31 89 PRO A O 1
ATOM 710 N N . GLN A 1 90 ? -0.796 -15.125 -3.220 1.00 88.69 90 GLN A N 1
ATOM 711 C CA . GLN A 1 90 ? 0.111 -16.134 -2.662 1.00 88.69 90 GLN A CA 1
ATOM 712 C C . GLN A 1 90 ? 1.569 -15.921 -3.100 1.00 88.69 90 GLN A C 1
ATOM 714 O O . GLN A 1 90 ? 2.492 -16.161 -2.324 1.00 88.69 90 GLN A O 1
ATOM 719 N N . GLU A 1 91 ? 1.780 -15.412 -4.315 1.00 88.44 91 GLU A N 1
ATOM 720 C CA . GLU A 1 91 ? 3.105 -15.044 -4.820 1.00 88.44 91 GLU A CA 1
ATOM 721 C C . GLU A 1 91 ? 3.816 -14.001 -3.946 1.00 88.44 91 GLU A C 1
ATOM 723 O O . GLU A 1 91 ? 5.025 -14.096 -3.740 1.00 88.44 91 GLU A O 1
ATOM 728 N N . TYR A 1 92 ? 3.078 -13.045 -3.379 1.00 89.00 92 TYR A N 1
ATOM 729 C CA . TYR A 1 92 ? 3.628 -12.009 -2.509 1.00 89.00 92 TYR A CA 1
ATOM 730 C C . TYR A 1 92 ? 3.804 -12.531 -1.085 1.00 89.00 92 TYR A C 1
ATOM 732 O O . TYR A 1 92 ? 4.843 -12.290 -0.474 1.00 89.00 92 TYR A O 1
ATOM 740 N N . LYS A 1 93 ? 2.862 -13.346 -0.591 1.00 88.31 93 LYS A N 1
ATOM 741 C CA . LYS A 1 93 ? 2.971 -14.018 0.718 1.00 88.31 93 LYS A CA 1
ATOM 742 C C . LYS A 1 93 ? 4.249 -14.842 0.843 1.00 88.31 93 LYS A C 1
ATOM 744 O O . LYS A 1 93 ? 4.913 -14.785 1.870 1.00 88.31 93 LYS A O 1
ATOM 749 N N . ASN A 1 94 ? 4.629 -15.557 -0.215 1.00 89.38 94 ASN A N 1
ATOM 750 C CA . ASN A 1 94 ? 5.842 -16.378 -0.219 1.00 89.38 94 ASN A CA 1
ATOM 751 C C . ASN A 1 94 ? 7.133 -15.542 -0.114 1.00 89.38 94 ASN A C 1
ATOM 753 O O . ASN A 1 94 ? 8.167 -16.052 0.314 1.00 89.38 94 ASN A O 1
ATOM 757 N N . ARG A 1 95 ? 7.077 -14.261 -0.497 1.00 86.88 95 ARG A N 1
ATOM 758 C CA . ARG A 1 95 ? 8.211 -13.325 -0.483 1.00 86.88 95 ARG A CA 1
ATOM 759 C C . ARG A 1 95 ? 8.268 -12.466 0.776 1.00 86.88 95 ARG A C 1
ATOM 761 O O . ARG A 1 95 ? 9.269 -11.786 0.991 1.00 86.88 95 ARG A O 1
ATOM 768 N N . LEU A 1 96 ? 7.220 -12.493 1.591 1.00 88.06 96 LEU A N 1
ATOM 769 C CA . LEU A 1 96 ? 7.082 -11.695 2.802 1.00 88.06 96 LEU A CA 1
ATOM 770 C C . LEU A 1 96 ? 7.231 -12.572 4.050 1.00 88.06 96 LEU A C 1
ATOM 772 O O . LEU A 1 96 ? 7.145 -13.806 4.008 1.00 88.06 96 LEU A O 1
ATOM 776 N N . SER A 1 97 ? 7.521 -11.949 5.186 1.00 86.69 97 SER A N 1
ATOM 777 C CA . SER A 1 97 ? 7.331 -12.601 6.481 1.00 86.69 97 SER A CA 1
ATOM 778 C C . SER A 1 97 ? 5.874 -12.463 6.914 1.00 86.69 97 SER A C 1
ATOM 780 O O . SER A 1 97 ? 5.183 -11.530 6.517 1.00 86.69 97 SER A O 1
ATOM 782 N N . VAL A 1 98 ? 5.386 -13.401 7.732 1.00 85.31 98 VAL A N 1
ATOM 783 C CA . VAL A 1 98 ? 3.991 -13.375 8.216 1.00 85.31 98 VAL A CA 1
ATOM 784 C C . VAL A 1 98 ? 3.699 -12.086 8.996 1.00 85.31 98 VAL A C 1
ATOM 786 O O . VAL A 1 98 ? 2.611 -11.541 8.887 1.00 85.31 98 VAL A O 1
ATOM 789 N N . GLU A 1 99 ? 4.696 -11.559 9.708 1.00 86.81 99 GLU A N 1
ATOM 790 C CA . GLU A 1 99 ? 4.648 -10.285 10.443 1.00 86.81 99 GLU A CA 1
ATOM 791 C C . GLU A 1 99 ? 4.570 -9.028 9.555 1.00 86.81 99 GLU A C 1
ATOM 793 O O . GLU A 1 99 ? 4.265 -7.939 10.037 1.00 86.81 99 GLU A O 1
ATOM 798 N N . ASP A 1 100 ? 4.868 -9.157 8.261 1.00 87.56 100 ASP A N 1
ATOM 799 C CA . ASP A 1 100 ? 4.796 -8.056 7.299 1.00 87.56 100 ASP A CA 1
ATOM 800 C C . ASP A 1 100 ? 3.439 -7.984 6.594 1.00 87.56 100 ASP A C 1
ATOM 802 O O . ASP A 1 100 ? 3.156 -7.001 5.905 1.00 87.56 100 ASP A O 1
ATOM 806 N N . LEU A 1 101 ? 2.601 -9.012 6.758 1.00 87.62 101 LEU A N 1
ATOM 807 C CA . LEU A 1 101 ? 1.280 -9.056 6.152 1.00 87.62 101 LEU A CA 1
ATOM 808 C C . LEU A 1 101 ? 0.328 -8.071 6.852 1.00 87.62 101 LEU A C 1
ATOM 810 O O . LEU A 1 101 ? 0.395 -7.906 8.071 1.00 87.62 101 LEU A O 1
ATOM 814 N N . PRO A 1 102 ? -0.558 -7.412 6.088 1.00 88.69 102 PRO A N 1
ATOM 815 C CA . PRO A 1 102 ? -1.500 -6.446 6.631 1.00 88.69 102 PRO A CA 1
ATOM 816 C C . PRO A 1 102 ? -2.584 -7.151 7.450 1.00 88.69 102 PRO A C 1
ATOM 818 O O . PRO A 1 102 ? -2.977 -8.278 7.143 1.00 88.69 102 PRO A O 1
ATOM 821 N N . TYR A 1 103 ? -3.092 -6.490 8.484 1.00 83.25 103 TYR A N 1
ATOM 822 C CA . TYR A 1 103 ? -4.221 -6.980 9.263 1.00 83.25 103 TYR A CA 1
ATOM 823 C C . TYR A 1 103 ? -5.028 -5.816 9.836 1.00 83.25 103 TYR A C 1
ATOM 825 O O . TYR A 1 103 ? -4.496 -4.734 10.095 1.00 83.25 103 TYR A O 1
ATOM 833 N N . VAL A 1 104 ? -6.319 -6.074 10.044 1.00 79.12 104 VAL A N 1
ATOM 834 C CA . VAL A 1 104 ? -7.266 -5.135 10.647 1.00 79.12 104 VAL A CA 1
ATOM 835 C C . VAL A 1 104 ? -7.567 -5.607 12.066 1.00 79.12 104 VAL A C 1
ATOM 837 O O . VAL A 1 104 ? -8.264 -6.600 12.276 1.00 79.12 104 VAL A O 1
ATOM 840 N N . GLY A 1 105 ? -6.989 -4.924 13.047 1.00 74.12 105 GLY A N 1
ATOM 841 C CA . GLY A 1 105 ? -7.315 -5.053 14.461 1.00 74.12 105 GLY A CA 1
ATOM 842 C C . GLY A 1 105 ? -8.265 -3.943 14.913 1.00 74.12 105 GLY A C 1
ATOM 843 O O . GLY A 1 105 ? -8.429 -2.927 14.244 1.00 74.12 105 GLY A O 1
ATOM 844 N N . LYS A 1 106 ? -8.887 -4.121 16.085 1.00 67.06 106 LYS A N 1
ATOM 845 C CA . LYS A 1 106 ? -9.740 -3.083 16.687 1.00 67.06 106 LYS A CA 1
ATOM 846 C C . LYS A 1 106 ? -8.949 -1.808 17.022 1.00 67.06 106 LYS A C 1
ATOM 848 O O . LYS A 1 106 ? -9.462 -0.716 16.831 1.00 67.06 106 LYS A O 1
ATOM 853 N N . ASP A 1 107 ? -7.699 -1.981 17.449 1.00 69.31 107 ASP A N 1
ATOM 854 C CA . ASP A 1 107 ? -6.818 -0.897 17.901 1.00 69.31 107 ASP A CA 1
ATOM 855 C C . ASP A 1 107 ? -5.615 -0.674 16.961 1.00 69.31 107 ASP A C 1
ATOM 857 O O . ASP A 1 107 ? -4.742 0.141 17.253 1.00 69.31 107 ASP A O 1
ATOM 861 N N . ASP A 1 108 ? -5.517 -1.430 15.860 1.00 74.62 108 ASP A N 1
ATOM 862 C CA . ASP A 1 108 ? -4.350 -1.405 14.975 1.00 74.62 108 ASP A CA 1
ATOM 863 C C . ASP A 1 108 ? -4.742 -1.677 13.524 1.00 74.62 108 ASP A C 1
ATOM 865 O O . ASP A 1 108 ? -5.557 -2.557 13.248 1.00 74.62 108 ASP A O 1
ATOM 869 N N . TYR A 1 109 ? -4.135 -0.944 12.598 1.00 83.31 109 TYR A N 1
ATOM 870 C CA . TYR A 1 109 ? -4.394 -1.084 11.174 1.00 83.31 109 TYR A CA 1
ATOM 871 C C . TYR A 1 109 ? -3.096 -1.063 10.395 1.00 83.31 109 TYR A C 1
ATOM 873 O O . TYR A 1 109 ? -2.253 -0.177 10.587 1.00 83.31 109 TYR A O 1
ATOM 881 N N . GLN A 1 110 ? -2.953 -2.034 9.496 1.00 88.06 110 GLN A N 1
ATOM 882 C CA . GLN A 1 110 ? -1.782 -2.160 8.651 1.00 88.06 110 GLN A CA 1
ATOM 883 C C . GLN A 1 110 ? -2.168 -2.255 7.179 1.00 88.06 110 GLN A C 1
ATOM 885 O O . GLN A 1 110 ? -2.952 -3.111 6.786 1.00 88.06 110 GLN A O 1
ATOM 890 N N . VAL A 1 111 ? -1.541 -1.417 6.356 1.00 88.62 111 VAL A N 1
ATOM 891 C CA . VAL A 1 111 ? -1.657 -1.449 4.893 1.00 88.62 111 VAL A CA 1
ATOM 892 C C . VAL A 1 111 ? -0.378 -2.014 4.312 1.00 88.62 111 VAL A C 1
ATOM 894 O O . VAL A 1 111 ? 0.709 -1.544 4.654 1.00 88.62 111 VAL A O 1
ATOM 897 N N . LEU A 1 112 ? -0.499 -2.981 3.408 1.00 90.44 1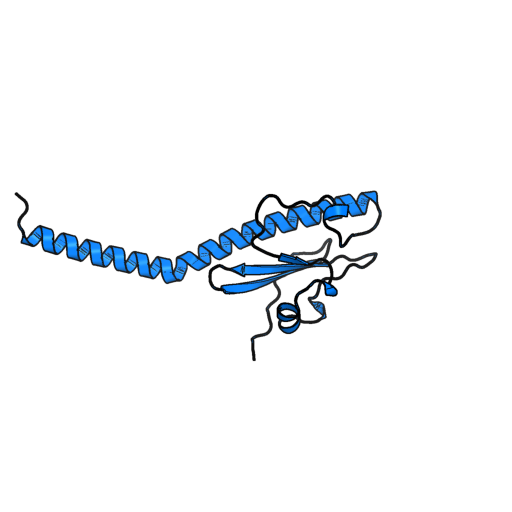12 LEU A N 1
ATOM 898 C CA . LEU A 1 112 ? 0.596 -3.466 2.576 1.00 90.44 112 LEU A CA 1
ATOM 899 C C . LEU A 1 112 ? 0.420 -2.949 1.152 1.00 90.44 112 LEU A C 1
ATOM 901 O O . LEU A 1 112 ? -0.663 -3.024 0.579 1.00 90.44 112 LEU A O 1
ATOM 905 N N . ILE A 1 113 ? 1.511 -2.486 0.563 1.00 89.62 113 ILE A N 1
ATOM 906 C CA . ILE A 1 113 ? 1.569 -2.050 -0.826 1.00 89.62 113 ILE A CA 1
ATOM 907 C C . ILE A 1 113 ? 2.538 -2.947 -1.565 1.00 89.62 113 ILE A C 1
ATOM 909 O O . ILE A 1 113 ? 3.685 -3.093 -1.137 1.00 89.62 113 ILE A O 1
ATOM 913 N N . ALA A 1 114 ? 2.099 -3.485 -2.694 1.00 88.94 114 ALA A N 1
ATOM 914 C CA . ALA A 1 114 ? 2.969 -4.116 -3.671 1.00 88.94 114 ALA A CA 1
ATOM 915 C C . ALA A 1 114 ? 3.088 -3.200 -4.893 1.00 88.94 114 ALA A C 1
ATOM 917 O O . ALA A 1 114 ? 2.095 -2.882 -5.547 1.00 88.94 114 ALA A O 1
ATOM 918 N N . TYR A 1 115 ? 4.308 -2.770 -5.207 1.00 87.31 115 TYR A N 1
ATOM 919 C CA . TYR A 1 115 ? 4.595 -2.003 -6.416 1.00 87.31 115 TYR A CA 1
ATOM 920 C C . TYR A 1 115 ? 5.501 -2.798 -7.343 1.00 87.31 115 TYR A C 1
ATOM 922 O O . TYR A 1 115 ? 6.608 -3.177 -6.955 1.00 87.31 115 TYR A O 1
ATOM 930 N N . LYS A 1 116 ? 5.039 -3.004 -8.578 1.00 84.44 116 LYS A N 1
ATOM 931 C CA . LYS A 1 116 ? 5.830 -3.589 -9.656 1.00 84.44 116 LYS A CA 1
ATOM 932 C C . LYS A 1 116 ? 6.327 -2.476 -10.578 1.00 84.44 116 LYS A C 1
ATOM 934 O O . LYS A 1 116 ? 5.542 -1.883 -11.316 1.00 84.44 116 LYS A O 1
ATOM 939 N N . GLY A 1 117 ? 7.626 -2.201 -10.523 1.00 76.19 117 GLY A N 1
ATOM 940 C CA . GLY A 1 117 ? 8.298 -1.253 -11.405 1.00 76.19 117 GLY A CA 1
ATOM 941 C C . GLY A 1 117 ? 8.314 -1.705 -12.863 1.00 76.19 117 GLY A C 1
ATOM 942 O O . GLY A 1 117 ? 8.158 -2.891 -13.169 1.00 76.19 117 GLY A O 1
ATOM 943 N N . ASP A 1 118 ? 8.566 -0.766 -13.776 1.00 73.75 118 ASP A N 1
ATOM 944 C CA . ASP A 1 118 ? 8.702 -1.062 -15.214 1.00 73.75 118 ASP A CA 1
ATOM 945 C C . ASP A 1 118 ? 9.909 -1.953 -15.504 1.00 73.75 118 ASP A C 1
ATOM 947 O O . ASP A 1 118 ? 9.912 -2.729 -16.459 1.00 73.75 118 ASP A O 1
ATOM 951 N N . SER A 1 119 ? 10.929 -1.859 -14.653 1.00 68.44 119 SER A N 1
ATOM 952 C CA . SER A 1 119 ? 12.098 -2.735 -14.653 1.00 68.44 119 SER A CA 1
ATOM 953 C C . SER A 1 119 ? 11.781 -4.180 -14.236 1.00 68.44 119 SER A C 1
ATOM 955 O O . SER A 1 119 ? 12.650 -5.046 -14.323 1.00 68.44 119 SER A O 1
ATOM 957 N N . GLY A 1 120 ? 10.557 -4.458 -13.770 1.00 71.19 120 GLY A N 1
ATOM 958 C CA . GLY A 1 120 ? 10.167 -5.735 -13.171 1.00 71.19 120 GLY A CA 1
ATOM 959 C C . GLY A 1 120 ? 10.562 -5.869 -11.698 1.00 71.19 120 GLY A C 1
ATOM 960 O O . GLY A 1 120 ? 10.329 -6.923 -11.103 1.00 71.19 120 GLY A O 1
ATOM 961 N N . SER A 1 121 ? 11.133 -4.819 -11.099 1.00 75.25 121 SER A N 1
ATOM 962 C CA . SER A 1 121 ? 11.402 -4.754 -9.663 1.00 75.25 121 SER A CA 1
ATOM 963 C C . SER A 1 121 ? 10.095 -4.820 -8.868 1.00 75.25 121 SER A C 1
ATOM 965 O O . SER A 1 121 ? 9.100 -4.206 -9.244 1.00 75.25 121 SER A O 1
ATOM 967 N N . LEU A 1 122 ? 10.079 -5.596 -7.781 1.00 82.56 122 LEU A N 1
ATOM 968 C CA . LEU A 1 122 ? 8.943 -5.657 -6.863 1.00 82.56 122 LEU A CA 1
ATOM 969 C C . LEU A 1 122 ? 9.372 -5.079 -5.520 1.00 82.56 122 LEU A C 1
ATOM 971 O O . LEU A 1 122 ? 10.297 -5.601 -4.894 1.00 82.56 122 LEU A O 1
ATOM 975 N N . SER A 1 123 ? 8.683 -4.030 -5.093 1.00 86.12 123 SER A N 1
ATOM 976 C CA . SER A 1 123 ? 8.907 -3.364 -3.814 1.00 86.12 123 SER A CA 1
ATOM 977 C C . SER A 1 123 ? 7.670 -3.498 -2.941 1.00 86.12 123 SER A C 1
ATOM 979 O O . SER A 1 123 ? 6.543 -3.351 -3.420 1.00 86.12 123 SER A O 1
ATOM 981 N N . PHE A 1 124 ? 7.896 -3.753 -1.656 1.00 89.69 124 PHE A N 1
ATOM 982 C CA . PHE A 1 124 ? 6.840 -3.874 -0.665 1.00 89.69 124 PHE A CA 1
ATOM 983 C C . PHE A 1 124 ? 6.966 -2.774 0.374 1.00 89.69 124 PHE A C 1
ATOM 985 O O . PHE A 1 124 ? 8.062 -2.481 0.854 1.00 89.69 124 PHE A O 1
ATOM 992 N N . PHE A 1 125 ? 5.838 -2.192 0.753 1.00 89.06 125 PHE A N 1
ATOM 993 C CA . PHE A 1 125 ? 5.785 -1.194 1.812 1.00 89.06 125 PHE A CA 1
ATOM 994 C C . PHE A 1 125 ? 4.680 -1.556 2.780 1.00 89.06 125 PHE A C 1
ATOM 996 O O . PHE A 1 125 ? 3.582 -1.893 2.345 1.00 89.06 125 PHE A O 1
ATOM 1003 N N . LYS A 1 126 ? 4.958 -1.454 4.076 1.00 89.50 126 LYS A N 1
ATOM 1004 C CA . LYS A 1 126 ? 3.928 -1.519 5.105 1.00 89.50 126 LYS A CA 1
ATOM 1005 C C . LYS A 1 126 ? 3.781 -0.186 5.800 1.00 89.50 126 LYS A C 1
ATOM 1007 O O . LYS A 1 126 ? 4.762 0.508 6.072 1.00 89.50 126 LYS A O 1
ATOM 1012 N N . PHE A 1 127 ? 2.548 0.138 6.128 1.00 87.31 127 PHE A N 1
ATOM 1013 C CA . PHE A 1 127 ? 2.223 1.268 6.968 1.00 87.31 127 PHE A CA 1
ATOM 1014 C C . PHE A 1 127 ? 1.362 0.785 8.118 1.00 87.31 127 PHE A C 1
ATOM 1016 O O . PHE A 1 127 ? 0.353 0.131 7.881 1.00 87.31 127 PHE A O 1
ATOM 1023 N N . LYS A 1 128 ? 1.773 1.115 9.340 1.00 86.19 128 LYS A N 1
ATOM 1024 C CA . LYS A 1 128 ? 0.953 0.974 10.537 1.00 86.19 128 LYS A CA 1
ATOM 1025 C C . LYS A 1 128 ? 0.409 2.344 10.905 1.00 86.19 128 LYS A C 1
ATOM 1027 O O . LYS A 1 128 ? 1.161 3.319 10.895 1.00 86.19 128 LYS A O 1
ATOM 1032 N N . PHE A 1 129 ? -0.865 2.402 11.246 1.00 76.69 129 PHE A N 1
ATOM 1033 C CA . PHE A 1 129 ? -1.534 3.644 11.591 1.00 76.69 129 PHE A CA 1
ATOM 1034 C C . PHE A 1 129 ? -0.926 4.348 12.807 1.00 76.69 129 PHE A C 1
ATOM 1036 O O . PHE A 1 129 ? -0.550 3.703 13.785 1.00 76.69 129 PHE A O 1
ATOM 1043 N N . GLY A 1 130 ? -0.754 5.671 12.718 1.00 74.12 130 GLY A N 1
ATOM 1044 C CA . GLY A 1 130 ? 0.035 6.445 13.688 1.00 74.12 130 GLY A CA 1
ATOM 1045 C C . GLY A 1 130 ? 1.543 6.135 13.680 1.00 74.12 130 GLY A C 1
ATOM 1046 O O . GLY A 1 130 ? 2.287 6.652 14.513 1.00 74.12 130 GLY A O 1
ATOM 1047 N N . GLY A 1 131 ? 2.006 5.288 12.759 1.00 79.50 131 GLY A N 1
ATOM 1048 C CA . GLY A 1 131 ? 3.401 4.915 12.572 1.00 79.50 131 GLY A CA 1
ATOM 1049 C C . GLY A 1 131 ? 4.032 5.559 11.339 1.00 79.50 131 GLY A C 1
ATOM 1050 O O . GLY A 1 131 ? 3.501 6.478 10.720 1.00 79.50 131 GLY A O 1
ATOM 1051 N N . THR A 1 132 ? 5.212 5.065 10.976 1.00 81.19 132 THR A N 1
ATOM 1052 C CA . THR A 1 132 ? 5.941 5.480 9.775 1.00 81.19 132 THR A CA 1
ATOM 1053 C C . THR A 1 132 ? 5.838 4.430 8.677 1.00 81.19 132 THR A C 1
ATOM 1055 O O . THR A 1 132 ? 5.752 3.231 8.944 1.00 81.19 132 THR A O 1
ATOM 1058 N N . LEU A 1 133 ? 5.880 4.887 7.422 1.00 84.25 133 LEU A N 1
ATOM 1059 C CA . LEU A 1 133 ? 5.997 4.013 6.258 1.00 84.25 133 LEU A CA 1
ATOM 1060 C C . LEU A 1 133 ? 7.316 3.237 6.326 1.00 84.25 133 LEU A C 1
ATOM 1062 O O . LEU A 1 133 ? 8.389 3.839 6.405 1.00 84.25 133 LEU A O 1
ATOM 1066 N N . GLN A 1 134 ? 7.235 1.913 6.254 1.00 88.06 134 GLN A N 1
ATOM 1067 C CA . GLN A 1 134 ? 8.388 1.022 6.276 1.00 88.06 134 GLN A CA 1
ATOM 1068 C C . GLN A 1 134 ? 8.488 0.276 4.953 1.00 88.06 134 GLN A C 1
ATOM 1070 O O . GLN A 1 134 ? 7.523 -0.322 4.481 1.00 88.06 134 GLN A O 1
ATOM 1075 N N . GLU A 1 135 ? 9.674 0.296 4.359 1.00 88.00 135 GLU A N 1
ATOM 1076 C CA . GLU A 1 135 ? 9.990 -0.554 3.218 1.00 88.00 135 GLU A CA 1
ATOM 1077 C C . GLU A 1 135 ? 10.331 -1.960 3.713 1.00 88.00 135 GLU A C 1
ATOM 1079 O O . GLU A 1 135 ? 11.155 -2.131 4.615 1.00 88.00 135 GLU A O 1
ATOM 1084 N N . ILE A 1 136 ? 9.691 -2.966 3.123 1.00 88.06 136 ILE A N 1
ATOM 1085 C CA . ILE A 1 136 ? 9.928 -4.368 3.443 1.00 88.06 136 ILE A CA 1
ATOM 1086 C C . ILE A 1 136 ? 10.874 -4.937 2.395 1.00 88.06 136 ILE A C 1
ATOM 1088 O O . ILE A 1 136 ? 10.601 -4.910 1.192 1.00 88.06 136 ILE A O 1
ATOM 1092 N N . LYS A 1 137 ? 11.984 -5.505 2.863 1.00 83.00 137 LYS A N 1
ATOM 1093 C CA . LYS A 1 137 ? 12.872 -6.274 1.996 1.00 83.00 137 LYS A CA 1
ATOM 1094 C C . LYS A 1 137 ? 12.210 -7.612 1.698 1.00 83.00 137 LYS A C 1
ATOM 1096 O O . LYS A 1 137 ? 12.010 -8.417 2.603 1.00 83.00 137 LYS A O 1
ATOM 1101 N N . ALA A 1 138 ? 11.875 -7.837 0.431 1.00 78.69 138 ALA A N 1
ATOM 1102 C CA . ALA A 1 138 ? 11.426 -9.146 -0.015 1.00 78.69 138 ALA A CA 1
ATOM 1103 C C . ALA A 1 138 ? 12.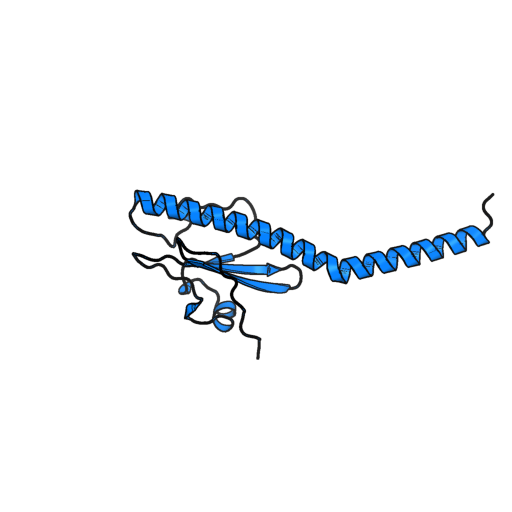507 -10.190 0.292 1.00 78.69 138 ALA A C 1
ATOM 1105 O O . ALA A 1 138 ? 13.699 -9.915 0.142 1.00 78.69 138 ALA A O 1
ATOM 1106 N N . LYS A 1 139 ? 12.089 -11.395 0.675 1.00 78.19 139 LYS A N 1
ATOM 1107 C CA . LYS A 1 139 ? 12.985 -12.551 0.694 1.00 78.19 139 LYS A CA 1
ATOM 1108 C C . LYS A 1 139 ? 13.498 -12.782 -0.726 1.00 78.19 139 LYS A C 1
ATOM 1110 O O . LYS A 1 139 ? 12.712 -12.727 -1.681 1.00 78.19 139 LYS A O 1
ATOM 1115 N N . ASP A 1 140 ? 14.801 -13.018 -0.845 1.00 62.62 140 ASP A N 1
ATOM 1116 C CA . ASP A 1 140 ? 15.401 -13.429 -2.110 1.00 62.62 140 ASP A CA 1
ATOM 1117 C C . ASP A 1 140 ? 14.709 -14.712 -2.590 1.00 62.62 140 ASP A C 1
ATOM 1119 O O . ASP A 1 140 ? 14.363 -15.584 -1.784 1.00 62.62 140 ASP A O 1
ATOM 1123 N N . GLN A 1 141 ? 14.443 -14.804 -3.898 1.00 53.72 141 GLN A N 1
ATOM 1124 C CA . GLN A 1 141 ? 13.968 -16.060 -4.476 1.00 53.72 141 GLN A CA 1
ATOM 1125 C C . GLN A 1 141 ? 15.024 -17.147 -4.206 1.00 53.72 141 GLN A C 1
ATOM 1127 O O . GLN A 1 141 ? 16.210 -16.860 -4.390 1.00 53.72 141 GLN A O 1
ATOM 1132 N N . PRO A 1 142 ? 14.632 -18.357 -3.767 1.00 46.44 142 PRO A N 1
ATOM 1133 C CA . PRO A 1 142 ? 15.534 -19.501 -3.816 1.00 46.44 142 PRO A CA 1
ATOM 1134 C C . PRO A 1 142 ? 15.956 -19.816 -5.258 1.00 46.44 142 PRO A C 1
ATOM 1136 O O . PRO A 1 142 ? 15.151 -19.558 -6.186 1.00 46.44 142 PRO A O 1
#

Mean predicted aligned error: 9.27 Å

Nearest PDB structures (foldseek):
  8rvp-assembly1_L  TM=7.381E-01  e=2.036E+00  Saccharomyces cerevisiae
  4fma-assembly9_I  TM=6.988E-01  e=7.701E+00  Escherichia coli

Secondary structure (DSSP, 8-state):
---HHHHHHHHHHHHHHHHHHHHHIIIIIHHHHHHHHHHHHHHHHHHHHHHHHHHHHHHSS--S-TTTTT----S--SEEEESSTTTS-HHHHTTS-GGGS--B-SS-BEEEEEEE-TTS-EEEEEEETTS-EEEE-PPPP-

Foldseek 3Di:
DDDPVVVVVVVVVVVVVVVVVVVCCVVCVQVVQQVVLVVVVVVLVVVQLVLQVVVCVVPVFGDQDCVSSVNDDPDDRQKDKGFAQVPDDPVQVVFADPVQGFHTDSVKTKMWIWHQGPVRDTWIWMDIRVDDIDTGHTHDDD

Radius of gyration: 22.74 Å; Cα contacts (8 Å, |Δi|>4): 158; chains: 1; bounding box: 52×43×69 Å

Sequence (142 aa):
MFSSKNIKTAIAIILLCAGMSFLWWKIYGTDMVDKARLSEIKTNLASLITAEEAFYQEYDKYSADFSAIGYSPEGQLRGEFYLEADKVPQEYKNRLSVEDLPYVGKDDYQVLIAYKGDSGSLSFFKFKFGGTLQEIKAKDQP

Solvent-accessible surface area (backbone atoms only — not comparable to full-atom values): 8273 Å² total; per-residue (Å²): 134,85,56,74,66,61,54,54,53,51,53,53,51,50,53,54,54,51,52,53,53,50,53,48,40,73,71,49,45,54,59,54,52,39,51,54,50,52,52,52,51,53,52,55,48,52,53,49,52,52,32,44,52,54,37,25,75,75,67,74,38,75,76,75,49,48,73,82,43,69,54,73,81,85,76,83,75,73,50,49,78,29,38,38,48,83,76,48,53,68,77,56,56,75,30,48,57,82,90,62,50,18,40,78,45,86,92,46,47,26,40,25,35,46,34,62,37,91,84,69,48,76,48,37,35,36,33,41,71,100,59,64,82,38,79,47,82,64,56,79,82,132

pLDDT: mean 82.05, std 8.49, range [46.44, 91.75]